Protein AF-A0A520KVH8-F1 (afdb_monomer_lite)

Structure (mmCIF, N/CA/C/O backbone):
data_AF-A0A520KVH8-F1
#
_entry.id   AF-A0A520KVH8-F1
#
loop_
_atom_site.group_PDB
_atom_site.id
_atom_site.type_symbol
_atom_site.label_atom_id
_atom_site.label_alt_id
_atom_site.label_comp_id
_atom_site.label_asym_id
_atom_site.label_entity_id
_atom_site.label_seq_id
_atom_site.pdbx_PDB_ins_code
_atom_site.Cartn_x
_atom_site.Cartn_y
_atom_site.Cartn_z
_atom_site.occupancy
_atom_site.B_iso_or_equiv
_atom_site.auth_seq_id
_atom_site.auth_comp_id
_atom_site.auth_asym_id
_atom_site.auth_atom_id
_atom_site.pdbx_PDB_model_num
ATOM 1 N N . MET A 1 1 ? -29.933 4.731 21.928 1.00 46.78 1 MET A N 1
ATOM 2 C CA . MET A 1 1 ? -28.926 5.647 21.334 1.00 46.78 1 MET A CA 1
ATOM 3 C C . MET A 1 1 ? -27.474 5.268 21.656 1.00 46.78 1 MET A C 1
ATOM 5 O O . MET A 1 1 ? -26.646 5.356 20.762 1.00 46.78 1 MET A O 1
ATOM 9 N N . VAL A 1 2 ? -27.140 4.788 22.866 1.00 54.62 2 VAL A N 1
ATOM 10 C CA . VAL A 1 2 ? -25.743 4.469 23.258 1.00 54.62 2 VAL A CA 1
ATOM 11 C C . VAL A 1 2 ? -25.111 3.314 22.452 1.00 54.62 2 VAL A C 1
ATOM 13 O O . VAL A 1 2 ? -23.960 3.425 22.042 1.00 54.62 2 VAL A O 1
ATOM 16 N N . ARG A 1 3 ? -25.866 2.242 22.150 1.00 56.72 3 ARG A N 1
ATOM 17 C CA . ARG A 1 3 ? -25.395 1.111 21.315 1.00 56.72 3 ARG A CA 1
ATOM 18 C C . ARG A 1 3 ? -25.059 1.520 19.873 1.00 56.72 3 ARG A C 1
ATOM 20 O O . ARG A 1 3 ? -24.033 1.105 19.353 1.00 56.72 3 ARG A O 1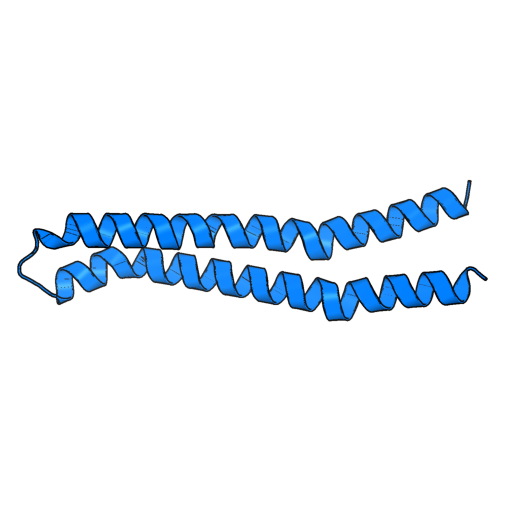
ATOM 27 N N . TYR A 1 4 ? -25.869 2.394 19.269 1.00 57.19 4 TYR A N 1
ATOM 28 C CA . TYR A 1 4 ? -25.638 2.901 17.909 1.00 57.19 4 TYR A CA 1
ATOM 29 C C . TYR A 1 4 ? -24.321 3.684 17.822 1.00 57.19 4 TYR A C 1
ATOM 31 O O . TYR A 1 4 ? -23.544 3.507 16.892 1.00 57.19 4 TYR A O 1
ATOM 39 N N . ASN A 1 5 ? -24.024 4.482 18.851 1.00 62.81 5 ASN A N 1
ATOM 40 C CA . ASN A 1 5 ? -22.790 5.262 18.921 1.00 62.81 5 ASN A CA 1
ATOM 41 C C . ASN A 1 5 ? -21.536 4.384 19.089 1.00 62.81 5 ASN A C 1
ATOM 43 O O . ASN A 1 5 ? -20.456 4.763 18.645 1.00 62.81 5 ASN A O 1
ATOM 47 N N . ARG A 1 6 ? -21.670 3.212 19.724 1.00 64.94 6 ARG A N 1
ATOM 48 C CA . ARG A 1 6 ? -20.564 2.266 19.933 1.00 64.94 6 ARG A CA 1
ATOM 49 C C . ARG A 1 6 ? -20.240 1.502 18.640 1.00 64.94 6 ARG A C 1
ATOM 51 O O . ARG A 1 6 ? -19.103 1.551 18.184 1.00 64.94 6 ARG A O 1
ATOM 58 N N . ALA A 1 7 ? -21.259 0.954 17.973 1.00 64.19 7 ALA A N 1
ATOM 59 C CA . ALA A 1 7 ? -21.112 0.273 16.681 1.00 64.19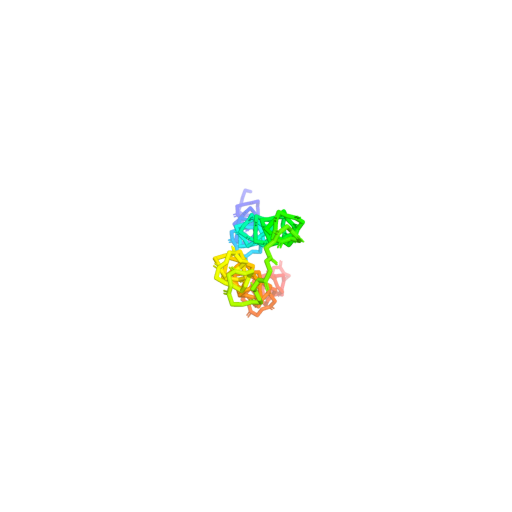 7 ALA A CA 1
ATOM 60 C C . ALA A 1 7 ? -20.566 1.196 15.573 1.00 64.19 7 ALA A C 1
ATOM 62 O O . ALA A 1 7 ? -19.707 0.796 14.783 1.00 64.19 7 ALA A O 1
ATOM 63 N N . LEU A 1 8 ? -21.003 2.462 15.548 1.00 68.25 8 LEU A N 1
ATOM 64 C CA . LEU A 1 8 ? -20.491 3.456 14.601 1.00 68.25 8 LEU A CA 1
ATOM 65 C C . LEU A 1 8 ? -18.995 3.736 14.824 1.00 68.25 8 LEU A C 1
ATOM 67 O O . LEU A 1 8 ? -18.244 3.893 13.864 1.00 68.25 8 LEU A O 1
ATOM 71 N N . LYS A 1 9 ? -18.546 3.756 16.085 1.00 69.06 9 LYS A N 1
ATOM 72 C CA . LYS A 1 9 ? -17.149 4.018 16.459 1.00 69.06 9 LYS A CA 1
ATOM 73 C C . LYS A 1 9 ? -16.224 2.853 16.094 1.00 69.06 9 LYS A C 1
ATOM 75 O O . LYS A 1 9 ? -15.136 3.100 15.576 1.00 69.06 9 LYS A O 1
ATOM 80 N N . ALA A 1 10 ? -16.670 1.614 16.300 1.00 68.75 10 ALA A N 1
ATOM 81 C CA . ALA A 1 10 ? -15.954 0.410 15.873 1.00 68.75 10 ALA A CA 1
ATOM 82 C C . ALA A 1 10 ? -15.823 0.342 14.340 1.00 68.75 10 ALA A C 1
ATOM 84 O O . ALA A 1 10 ? -14.729 0.140 13.811 1.00 68.75 10 ALA A O 1
ATOM 85 N N . SER A 1 11 ? -16.911 0.635 13.620 1.00 67.06 11 SER A N 1
ATOM 86 C CA . SER A 1 11 ? -16.929 0.672 12.149 1.00 67.06 11 SER A CA 1
ATOM 87 C C . SER A 1 11 ? -15.986 1.742 11.584 1.00 67.06 11 SER A C 1
ATOM 89 O O . SER A 1 11 ? -15.247 1.492 10.633 1.00 67.06 11 SER A O 1
ATOM 91 N N . LEU A 1 12 ? -15.952 2.926 12.206 1.00 73.31 12 LEU A N 1
ATOM 92 C CA . LEU A 1 12 ? -15.017 3.999 11.853 1.00 73.31 12 LEU A CA 1
ATOM 93 C C . LEU A 1 12 ? -13.558 3.595 12.086 1.00 73.31 12 LEU A C 1
ATOM 95 O O . LEU A 1 12 ? -12.708 3.887 11.250 1.00 73.31 12 LEU A O 1
ATOM 99 N N . ARG A 1 13 ? -13.252 2.897 13.186 1.00 70.38 13 ARG A N 1
ATOM 100 C CA . ARG A 1 13 ? -11.896 2.381 13.431 1.00 70.38 13 ARG A CA 1
ATOM 101 C C . ARG A 1 13 ? -11.496 1.338 12.393 1.00 70.38 13 ARG A C 1
ATOM 103 O O . ARG A 1 13 ? -10.381 1.407 11.884 1.00 70.38 13 ARG A O 1
ATOM 110 N N . PHE A 1 14 ? -12.398 0.433 12.022 1.00 70.44 14 PHE A N 1
ATOM 111 C CA . PHE A 1 14 ? -12.142 -0.544 10.963 1.00 70.44 14 PHE A CA 1
ATOM 112 C C . PHE A 1 14 ? -11.884 0.117 9.607 1.00 70.44 14 PHE A C 1
ATOM 114 O O . PHE A 1 14 ? -10.924 -0.231 8.918 1.00 70.44 14 PHE A O 1
ATOM 121 N N . LEU A 1 15 ? -12.671 1.133 9.257 1.00 74.94 15 LEU A N 1
ATOM 122 C CA . LEU A 1 15 ? -12.456 1.925 8.049 1.00 74.94 15 LEU A CA 1
ATOM 123 C C . LEU A 1 15 ? -11.065 2.586 8.051 1.00 74.94 15 LEU A C 1
ATOM 125 O O . LEU A 1 15 ? -10.339 2.508 7.061 1.00 74.94 15 LEU A O 1
ATOM 129 N N . VAL A 1 16 ? -10.674 3.202 9.170 1.00 73.81 16 VAL A N 1
ATOM 130 C CA . VAL A 1 16 ? -9.424 3.972 9.278 1.00 73.81 16 VAL A CA 1
ATOM 131 C C . VAL A 1 16 ? -8.177 3.091 9.313 1.00 73.81 16 VAL A C 1
ATOM 133 O O . VAL A 1 16 ? -7.159 3.470 8.747 1.00 73.81 16 VAL A O 1
ATOM 136 N N . TYR A 1 17 ? -8.233 1.932 9.964 1.00 70.44 17 TYR A N 1
ATOM 137 C CA . TYR A 1 17 ? -7.061 1.065 10.138 1.00 70.44 17 TYR A CA 1
ATOM 138 C C . TYR A 1 17 ? -6.980 -0.077 9.123 1.00 70.44 17 TYR A C 1
ATOM 140 O O . TYR A 1 17 ? -5.897 -0.608 8.905 1.00 70.44 17 TYR A O 1
ATOM 148 N N . GLY A 1 18 ? -8.095 -0.451 8.495 1.00 70.19 18 GLY A N 1
ATOM 149 C CA . GLY A 1 18 ? -8.125 -1.456 7.436 1.00 70.19 18 GLY A CA 1
ATOM 150 C C . GLY A 1 18 ? -8.184 -0.825 6.052 1.00 70.19 18 GLY A C 1
ATOM 151 O O . GLY A 1 18 ? -7.261 -0.962 5.255 1.00 70.19 18 GLY A O 1
ATOM 152 N N . ILE A 1 19 ? -9.264 -0.101 5.764 1.00 77.06 19 ILE A N 1
ATOM 153 C CA . ILE A 1 19 ? -9.580 0.332 4.396 1.00 77.06 19 ILE A CA 1
ATOM 154 C C . ILE A 1 19 ? -8.664 1.470 3.926 1.00 77.06 19 ILE A C 1
ATOM 156 O O . ILE A 1 19 ? -8.162 1.413 2.805 1.00 77.06 19 ILE A O 1
ATOM 160 N N . ILE A 1 20 ? -8.394 2.476 4.765 1.00 81.69 20 ILE A N 1
ATOM 161 C CA . ILE A 1 20 ? -7.536 3.610 4.376 1.00 81.69 20 ILE A CA 1
ATOM 162 C C . ILE A 1 20 ? -6.110 3.152 3.998 1.00 81.69 20 ILE A C 1
ATOM 164 O O . ILE A 1 20 ? -5.667 3.496 2.904 1.00 81.69 20 ILE A O 1
ATOM 168 N N . PRO A 1 21 ? -5.392 2.344 4.803 1.00 82.19 21 PRO A N 1
ATOM 169 C CA . PRO A 1 21 ? -4.066 1.845 4.436 1.00 82.19 21 PRO A CA 1
ATOM 170 C C . PRO A 1 21 ? -4.066 0.974 3.180 1.00 82.19 21 PRO A C 1
ATOM 172 O O . PRO A 1 21 ? -3.122 1.036 2.400 1.00 82.19 21 PRO A O 1
ATOM 175 N N . ILE A 1 22 ? -5.128 0.195 2.951 1.00 83.12 22 ILE A N 1
ATOM 176 C CA . ILE A 1 22 ? -5.285 -0.600 1.728 1.00 83.12 22 ILE A CA 1
ATOM 177 C C . ILE A 1 22 ? -5.396 0.321 0.509 1.00 83.12 22 ILE A C 1
ATOM 179 O O . ILE A 1 22 ? -4.664 0.136 -0.460 1.00 83.12 22 ILE A O 1
ATOM 183 N N . ILE A 1 23 ? -6.251 1.347 0.564 1.00 83.19 23 ILE A N 1
ATOM 184 C CA . ILE A 1 23 ? -6.407 2.318 -0.530 1.00 83.19 23 ILE A CA 1
ATOM 185 C C . ILE A 1 23 ? -5.093 3.076 -0.764 1.00 83.19 23 ILE A C 1
ATOM 187 O O . ILE A 1 23 ? -4.642 3.189 -1.903 1.00 83.19 23 ILE A O 1
ATOM 191 N N . ILE A 1 24 ? -4.449 3.552 0.307 1.00 86.50 24 ILE A N 1
ATOM 192 C CA . ILE A 1 24 ? -3.180 4.289 0.225 1.00 86.50 24 ILE A CA 1
ATOM 193 C C . ILE A 1 24 ? -2.049 3.397 -0.288 1.00 86.50 24 ILE A C 1
ATOM 195 O O . ILE A 1 24 ? -1.195 3.898 -1.004 1.00 86.50 24 ILE A O 1
ATOM 199 N N . GLY A 1 25 ? -2.026 2.106 0.047 1.00 84.19 25 GLY A N 1
ATOM 200 C CA . GLY A 1 25 ? -1.017 1.165 -0.439 1.00 84.19 25 GLY A CA 1
ATOM 201 C C . GLY A 1 25 ? -1.231 0.766 -1.900 1.00 84.19 25 GLY A C 1
ATOM 202 O O . GLY A 1 25 ? -0.263 0.679 -2.652 1.00 84.19 25 GLY A O 1
ATOM 203 N N . ILE A 1 26 ? -2.485 0.596 -2.335 1.00 86.19 26 ILE A N 1
ATOM 204 C CA . ILE A 1 26 ? -2.830 0.220 -3.717 1.00 86.19 26 ILE A CA 1
ATOM 205 C C . ILE A 1 26 ? -2.357 1.264 -4.729 1.00 86.19 26 ILE A C 1
ATOM 207 O O . ILE A 1 26 ? -1.863 0.889 -5.785 1.00 86.19 26 ILE A O 1
ATOM 211 N N . VAL A 1 27 ? -2.483 2.556 -4.425 1.00 88.81 27 VAL A N 1
ATOM 212 C CA . VAL A 1 27 ? -2.119 3.643 -5.350 1.00 88.81 27 VAL A CA 1
ATOM 213 C C . VAL A 1 27 ? -0.640 3.581 -5.793 1.00 88.81 27 VAL A C 1
ATOM 215 O O . VAL A 1 27 ? -0.388 3.397 -6.983 1.00 88.81 27 VAL A O 1
ATOM 218 N N . PRO A 1 28 ? 0.361 3.680 -4.900 1.00 87.19 28 PRO A N 1
ATOM 219 C CA . PRO A 1 28 ? 1.773 3.569 -5.257 1.00 87.19 28 PRO A CA 1
ATOM 220 C C . PRO A 1 28 ? 2.146 2.178 -5.779 1.00 87.19 28 PRO A C 1
ATOM 222 O O . PRO A 1 28 ? 3.026 2.083 -6.629 1.00 87.19 28 PRO A O 1
ATOM 225 N N . LEU A 1 29 ? 1.460 1.112 -5.347 1.00 87.94 29 LEU A N 1
ATOM 226 C CA . LEU A 1 29 ? 1.682 -0.236 -5.878 1.00 87.94 29 LEU A CA 1
ATOM 227 C C . LEU A 1 29 ? 1.245 -0.322 -7.349 1.00 87.94 29 LEU A C 1
ATOM 229 O O . LEU A 1 29 ? 2.004 -0.794 -8.190 1.00 87.94 29 LEU A O 1
ATOM 233 N N . PHE A 1 30 ? 0.075 0.224 -7.685 1.00 88.75 30 PHE A N 1
ATOM 234 C CA . PHE A 1 30 ? -0.421 0.322 -9.056 1.00 88.75 30 PHE A CA 1
ATOM 235 C C . PHE A 1 30 ? 0.503 1.178 -9.928 1.00 88.75 30 PHE A C 1
ATOM 237 O O . PHE A 1 30 ? 0.926 0.727 -10.989 1.00 88.75 30 PHE A O 1
ATOM 244 N N . PHE A 1 31 ? 0.881 2.376 -9.470 1.00 87.88 31 PHE A N 1
ATOM 245 C CA . PHE A 1 31 ? 1.798 3.244 -10.215 1.00 87.88 31 PHE A CA 1
ATOM 246 C C . PHE A 1 31 ? 3.200 2.646 -10.355 1.00 87.88 31 PHE A C 1
ATOM 248 O O . PHE A 1 31 ? 3.814 2.798 -11.407 1.00 87.88 31 PHE A O 1
ATOM 255 N N . GLY A 1 32 ? 3.696 1.932 -9.345 1.00 87.00 32 GLY A N 1
ATOM 256 C CA . GLY A 1 32 ? 4.974 1.229 -9.420 1.00 87.00 32 GLY A CA 1
ATOM 257 C C . GLY A 1 32 ? 4.947 0.063 -10.410 1.00 87.00 32 GLY A C 1
ATOM 258 O O . GLY A 1 32 ? 5.870 -0.094 -11.204 1.00 87.00 32 GLY A O 1
ATOM 259 N N . VAL A 1 33 ? 3.869 -0.724 -10.436 1.00 86.44 33 VAL A N 1
ATOM 260 C CA . VAL A 1 33 ? 3.724 -1.841 -11.384 1.00 86.44 33 VAL A CA 1
ATOM 261 C C . VAL A 1 33 ? 3.522 -1.335 -12.812 1.00 86.44 33 VAL A C 1
ATOM 263 O O . VAL A 1 33 ? 4.231 -1.768 -13.719 1.00 86.44 33 VAL A O 1
ATOM 266 N N . VAL A 1 34 ? 2.598 -0.394 -13.024 1.00 89.06 34 VAL A N 1
ATOM 267 C CA . VAL A 1 34 ? 2.322 0.176 -14.353 1.00 89.06 34 VAL A CA 1
ATOM 268 C C . VAL A 1 34 ? 3.525 0.964 -14.864 1.00 89.06 34 VAL A C 1
ATOM 270 O O . VAL A 1 34 ? 3.933 0.778 -16.008 1.00 89.06 34 VAL A O 1
ATOM 273 N N . GLY A 1 35 ? 4.140 1.787 -14.013 1.00 85.44 35 GLY A N 1
ATOM 274 C CA . GL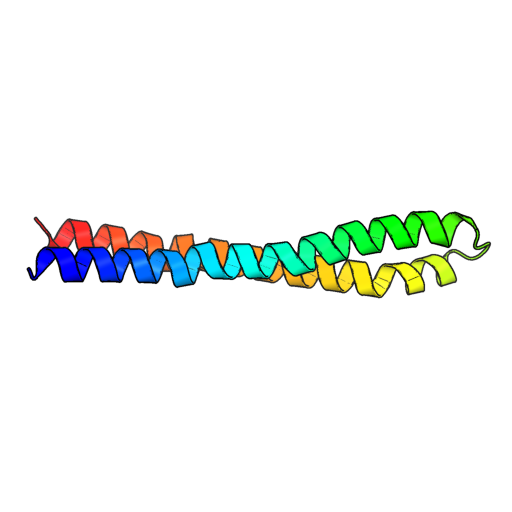Y A 1 35 ? 5.349 2.537 -14.351 1.00 85.44 35 GLY A CA 1
ATOM 275 C C . GLY A 1 35 ? 6.532 1.625 -14.665 1.00 85.44 35 GLY A C 1
ATOM 276 O O . GLY A 1 35 ? 7.273 1.885 -15.609 1.00 85.44 35 GLY A O 1
ATOM 277 N N . GLY A 1 36 ? 6.686 0.517 -13.935 1.00 84.31 36 GLY A N 1
ATOM 278 C CA . GLY A 1 36 ? 7.728 -0.472 -14.204 1.00 84.31 36 GLY A CA 1
ATOM 279 C C . GLY A 1 36 ? 7.499 -1.205 -15.523 1.00 84.31 36 GLY A C 1
ATOM 280 O O . GLY A 1 36 ? 8.439 -1.414 -16.283 1.00 84.31 36 GLY A O 1
ATOM 281 N N . PHE A 1 37 ? 6.244 -1.531 -15.835 1.00 85.38 37 PHE A N 1
ATOM 282 C CA . PHE A 1 37 ? 5.873 -2.167 -17.097 1.00 85.38 37 PHE A CA 1
ATOM 283 C C . PHE A 1 37 ? 6.075 -1.235 -18.301 1.00 85.38 37 PHE A C 1
ATOM 285 O O . PHE A 1 37 ? 6.626 -1.653 -19.319 1.00 85.38 37 PHE A O 1
ATOM 292 N N . MET A 1 38 ? 5.694 0.041 -18.180 1.00 85.31 38 MET A N 1
ATOM 293 C CA . MET A 1 38 ? 5.936 1.043 -19.225 1.00 85.31 38 MET A CA 1
ATOM 294 C C . MET A 1 38 ? 7.430 1.329 -19.411 1.00 85.31 38 MET A C 1
ATOM 296 O O . MET A 1 38 ? 7.883 1.381 -20.551 1.00 85.31 38 MET A O 1
ATOM 300 N N . GLY A 1 39 ? 8.198 1.445 -18.322 1.00 82.81 39 GLY A N 1
ATOM 301 C CA . GLY A 1 39 ? 9.655 1.605 -18.381 1.00 82.81 39 GLY A CA 1
ATOM 302 C C . GLY A 1 39 ? 10.360 0.388 -18.986 1.00 82.81 39 GLY A C 1
ATOM 303 O O . GLY A 1 39 ? 11.305 0.537 -19.749 1.00 82.81 39 GLY A O 1
ATOM 304 N N . TYR A 1 40 ? 9.857 -0.824 -18.739 1.00 82.31 40 TYR A N 1
ATOM 305 C CA . TYR A 1 40 ? 10.366 -2.037 -19.382 1.00 82.31 40 TYR A CA 1
ATOM 306 C C . TYR A 1 40 ? 10.129 -2.047 -20.898 1.00 82.31 40 TYR A C 1
ATOM 308 O O . TYR A 1 40 ? 11.048 -2.349 -21.656 1.00 82.31 40 TYR A O 1
ATOM 316 N N . ILE A 1 41 ? 8.924 -1.682 -21.351 1.00 83.88 41 ILE A N 1
ATOM 317 C CA . ILE A 1 41 ? 8.602 -1.601 -22.785 1.00 83.88 41 ILE A CA 1
ATOM 318 C C . ILE A 1 41 ? 9.374 -0.459 -23.466 1.00 83.88 41 ILE A C 1
ATOM 320 O O . ILE A 1 41 ? 9.895 -0.655 -24.561 1.00 83.88 41 ILE A O 1
ATOM 324 N N . GLY A 1 42 ? 9.481 0.713 -22.830 1.00 79.56 42 GLY A N 1
ATOM 325 C CA . GLY A 1 42 ? 10.257 1.849 -23.345 1.00 79.56 42 GLY A CA 1
ATOM 326 C C . GLY A 1 42 ? 11.759 1.558 -23.412 1.00 79.56 42 GLY A C 1
ATOM 327 O O . GLY A 1 42 ? 12.416 1.872 -24.405 1.00 79.56 42 GLY A O 1
ATOM 328 N N . GLY A 1 43 ? 12.277 0.851 -22.407 1.00 73.62 43 GLY A N 1
ATOM 329 C CA . GLY A 1 43 ? 13.675 0.452 -22.308 1.00 73.62 43 GLY A CA 1
ATOM 330 C C . GLY A 1 43 ? 14.102 -0.642 -23.290 1.00 73.62 43 GLY A C 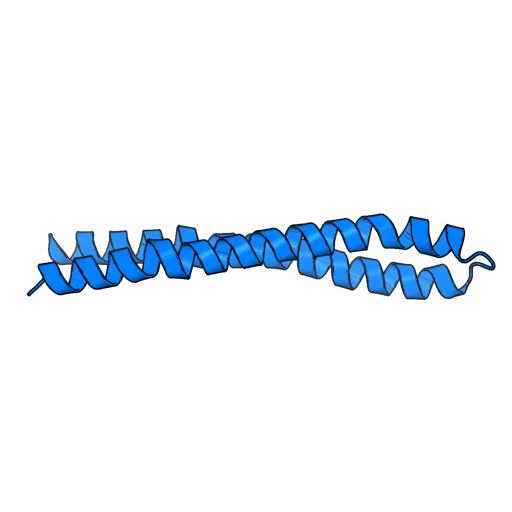1
ATOM 331 O O . GLY A 1 43 ? 15.299 -0.781 -23.533 1.00 73.62 43 GLY A O 1
ATOM 332 N N . MET A 1 44 ? 13.176 -1.379 -23.923 1.00 70.69 44 MET A N 1
ATOM 333 C CA . MET A 1 44 ? 13.511 -2.384 -24.954 1.00 70.69 44 MET A CA 1
ATOM 334 C C . MET A 1 44 ? 14.254 -1.798 -26.168 1.00 70.69 44 MET A C 1
ATOM 336 O O . MET A 1 44 ? 14.891 -2.547 -26.904 1.00 70.69 44 MET A O 1
ATOM 340 N N . GLY A 1 45 ? 14.200 -0.477 -26.377 1.00 69.62 45 GLY A N 1
ATOM 341 C CA . GLY A 1 45 ? 14.988 0.225 -27.397 1.00 69.62 45 GLY A CA 1
ATOM 342 C C . GLY A 1 45 ? 16.405 0.621 -26.959 1.00 69.62 45 GLY A C 1
ATOM 343 O O . GLY A 1 45 ? 17.143 1.191 -27.758 1.00 69.62 45 GLY A O 1
ATOM 344 N N . THR A 1 46 ? 16.792 0.363 -25.705 1.00 68.44 46 THR A N 1
ATOM 345 C CA . THR A 1 46 ? 18.107 0.732 -25.161 1.00 68.44 46 THR A CA 1
ATOM 346 C C . THR A 1 46 ? 19.081 -0.447 -25.220 1.00 68.44 46 THR A C 1
ATOM 348 O O . THR A 1 46 ? 18.779 -1.550 -24.776 1.00 68.44 46 THR A O 1
ATOM 351 N N . GLU A 1 47 ? 20.292 -0.223 -25.739 1.00 69.94 47 GLU A N 1
ATOM 352 C CA . GLU A 1 47 ? 21.326 -1.270 -25.870 1.00 69.94 47 GLU A CA 1
ATOM 353 C C . GLU A 1 47 ? 22.039 -1.600 -24.540 1.00 69.94 47 GLU A C 1
ATOM 355 O O . GLU A 1 47 ? 22.925 -2.453 -24.489 1.00 69.94 47 GLU A O 1
ATOM 360 N N . SER A 1 48 ? 21.674 -0.927 -23.441 1.00 79.44 48 SER A N 1
ATOM 361 C CA . SER A 1 48 ? 22.358 -1.010 -22.147 1.00 79.44 48 SER A CA 1
ATOM 362 C C . SER A 1 48 ? 21.419 -1.436 -21.020 1.00 79.44 48 SER A C 1
ATOM 364 O O . SER A 1 48 ? 20.532 -0.689 -20.605 1.00 79.44 48 SER A O 1
ATOM 366 N N . ILE A 1 49 ? 21.711 -2.601 -20.434 1.00 78.62 49 ILE A N 1
ATOM 367 C CA . ILE A 1 49 ? 21.033 -3.148 -19.244 1.00 78.62 49 ILE A CA 1
ATOM 368 C C . ILE A 1 49 ? 21.080 -2.161 -18.064 1.00 78.62 49 ILE A C 1
ATOM 370 O O . ILE A 1 49 ? 20.139 -2.081 -17.277 1.00 78.62 49 ILE A O 1
ATOM 374 N N . TRP A 1 50 ? 22.154 -1.373 -17.955 1.00 80.88 50 TRP A N 1
ATOM 375 C CA . TRP A 1 50 ? 22.302 -0.362 -16.906 1.00 80.88 50 TRP A CA 1
ATOM 376 C C . TRP A 1 50 ? 21.349 0.827 -17.081 1.00 80.88 50 TRP A C 1
ATOM 378 O O . TRP A 1 50 ? 20.846 1.344 -16.085 1.00 80.88 50 TRP A O 1
ATOM 388 N N . GLY A 1 51 ? 21.071 1.240 -18.322 1.00 77.62 51 GLY A N 1
ATOM 389 C CA . GLY A 1 51 ? 20.098 2.300 -18.610 1.00 77.62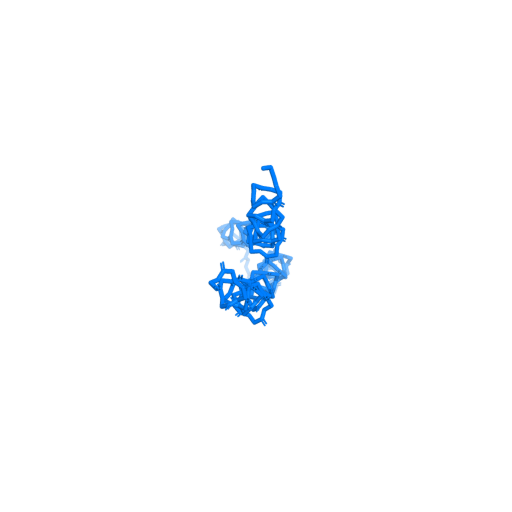 51 GLY A CA 1
ATOM 390 C C . GLY A 1 51 ? 18.678 1.862 -18.255 1.00 77.62 51 GLY A C 1
ATOM 391 O O . GLY A 1 51 ? 17.975 2.559 -17.527 1.00 77.62 51 GLY A O 1
ATOM 392 N N . LEU A 1 52 ? 18.327 0.641 -18.659 1.00 79.19 52 LEU A N 1
ATOM 393 C CA . LEU A 1 52 ? 17.037 0.013 -18.377 1.00 79.19 52 LEU A CA 1
ATOM 394 C C . LEU A 1 52 ? 16.812 -0.169 -16.860 1.00 79.19 52 LEU A C 1
ATOM 396 O O . LEU A 1 52 ? 15.721 0.075 -16.348 1.00 79.19 52 LEU A O 1
ATOM 400 N N . PHE A 1 53 ? 17.861 -0.524 -16.108 1.00 80.88 53 PHE A N 1
ATOM 401 C CA . PHE A 1 53 ? 17.786 -0.624 -14.648 1.00 80.88 53 PHE A CA 1
ATOM 402 C C . PHE A 1 53 ? 17.486 0.726 -13.981 1.00 80.88 53 PHE A C 1
ATOM 404 O O . PHE A 1 53 ? 16.602 0.796 -13.129 1.00 80.88 53 PHE A O 1
ATOM 411 N N . ILE A 1 54 ? 18.180 1.800 -14.378 1.00 82.56 54 ILE A N 1
ATOM 412 C CA . ILE A 1 54 ? 17.959 3.149 -13.828 1.00 82.56 54 ILE A CA 1
ATOM 413 C C . ILE A 1 54 ? 16.548 3.656 -14.153 1.00 82.56 54 ILE A C 1
ATOM 415 O O . ILE A 1 54 ? 15.933 4.312 -13.316 1.00 82.56 54 ILE A O 1
ATOM 419 N N . GLU A 1 55 ? 16.020 3.324 -15.330 1.00 82.69 55 GLU A N 1
ATOM 420 C CA . GLU A 1 55 ? 14.686 3.740 -15.773 1.00 82.69 55 GLU A CA 1
ATOM 421 C C . GLU A 1 55 ? 13.556 3.076 -14.967 1.00 82.69 55 GLU A C 1
ATOM 423 O O . GLU A 1 55 ? 12.570 3.725 -14.614 1.00 82.69 55 GLU A O 1
ATOM 428 N N . ILE A 1 56 ? 13.708 1.799 -14.607 1.00 84.75 56 ILE A N 1
ATOM 429 C CA . ILE A 1 56 ? 12.686 1.041 -13.865 1.00 84.75 56 ILE A CA 1
ATOM 430 C C . ILE A 1 56 ? 12.835 1.210 -12.340 1.00 84.75 56 ILE A C 1
ATOM 432 O O . ILE A 1 56 ? 11.867 1.029 -11.595 1.00 84.75 56 ILE A O 1
ATOM 436 N N . LEU A 1 57 ? 14.018 1.597 -11.851 1.00 87.06 57 LEU A N 1
ATOM 437 C CA . LEU A 1 57 ? 14.321 1.715 -10.420 1.00 87.06 57 LEU A CA 1
ATOM 438 C C . LEU A 1 57 ? 13.307 2.566 -9.620 1.00 87.06 57 LEU A C 1
ATOM 440 O O . LEU A 1 57 ? 12.866 2.098 -8.566 1.00 87.06 57 LEU A O 1
ATOM 444 N N . PRO A 1 58 ? 12.862 3.754 -10.082 1.00 87.44 58 PRO A N 1
ATOM 445 C CA . PRO A 1 58 ? 11.864 4.552 -9.364 1.00 87.44 58 PRO A CA 1
ATOM 446 C C . PRO A 1 58 ? 10.526 3.821 -9.209 1.00 87.44 58 PRO A C 1
ATOM 448 O O . PRO A 1 58 ? 9.886 3.885 -8.157 1.00 87.44 58 PRO A O 1
ATOM 451 N N . SER A 1 59 ? 10.128 3.080 -10.242 1.00 88.06 59 SER A N 1
ATOM 452 C CA . SER A 1 59 ? 8.892 2.300 -10.267 1.00 88.06 59 SER A CA 1
ATOM 453 C C . SER A 1 59 ? 8.953 1.107 -9.311 1.00 88.06 59 SER A C 1
ATOM 455 O O . SER A 1 59 ? 7.987 0.839 -8.595 1.00 88.06 59 SER A O 1
ATOM 457 N N . ILE A 1 60 ? 10.112 0.445 -9.215 1.00 87.00 60 ILE A N 1
ATOM 458 C CA . ILE A 1 60 ? 10.355 -0.619 -8.228 1.00 87.00 60 ILE A CA 1
ATOM 459 C C . ILE A 1 60 ? 10.250 -0.063 -6.806 1.00 87.00 60 ILE A C 1
ATOM 461 O O . ILE A 1 60 ? 9.572 -0.654 -5.968 1.00 87.00 60 ILE A O 1
ATOM 465 N N . ILE A 1 61 ? 10.872 1.088 -6.533 1.00 91.00 61 ILE A N 1
ATOM 466 C CA . ILE A 1 61 ? 10.814 1.726 -5.210 1.00 91.00 61 ILE A CA 1
ATOM 467 C C . ILE A 1 61 ? 9.362 2.058 -4.840 1.00 91.00 61 ILE A C 1
ATOM 469 O O . ILE A 1 61 ? 8.920 1.720 -3.743 1.00 91.00 61 ILE A O 1
ATOM 473 N N . MET A 1 62 ? 8.598 2.649 -5.761 1.00 89.62 62 MET A N 1
ATOM 474 C CA . MET A 1 62 ? 7.171 2.939 -5.564 1.00 89.62 62 MET A CA 1
ATOM 475 C C . MET A 1 62 ? 6.350 1.676 -5.279 1.00 89.62 62 MET A C 1
ATOM 477 O O . MET A 1 62 ? 5.539 1.668 -4.349 1.00 89.62 62 MET A O 1
ATOM 481 N N . ALA A 1 63 ? 6.596 0.592 -6.020 1.00 88.12 63 ALA A N 1
ATOM 482 C CA . ALA A 1 63 ? 5.923 -0.684 -5.800 1.00 88.12 63 ALA A CA 1
ATOM 483 C C . ALA A 1 63 ? 6.234 -1.265 -4.411 1.00 88.12 63 ALA A C 1
ATOM 485 O O . ALA A 1 63 ? 5.321 -1.711 -3.713 1.00 88.12 63 ALA A O 1
ATOM 486 N N . ILE A 1 64 ? 7.499 -1.205 -3.979 1.00 91.00 64 ILE A N 1
ATOM 487 C CA . ILE A 1 64 ? 7.924 -1.658 -2.647 1.00 91.00 64 ILE A CA 1
ATOM 488 C C . ILE A 1 64 ? 7.249 -0.824 -1.557 1.00 91.00 64 ILE A C 1
ATOM 490 O O . ILE A 1 64 ? 6.690 -1.388 -0.618 1.00 91.00 64 ILE A O 1
ATOM 494 N N . VAL A 1 65 ? 7.248 0.506 -1.685 1.00 91.75 65 VAL A N 1
ATOM 495 C CA . VAL A 1 65 ? 6.586 1.399 -0.722 1.00 91.75 65 VAL A CA 1
ATOM 496 C C . VAL A 1 65 ? 5.096 1.072 -0.619 1.00 91.75 65 VAL A C 1
ATOM 498 O O . VAL A 1 65 ? 4.580 0.918 0.489 1.00 91.75 65 VAL A O 1
ATOM 501 N N . GLY A 1 66 ? 4.412 0.889 -1.751 1.00 88.75 66 GLY A N 1
ATOM 502 C CA . GLY A 1 66 ? 3.003 0.501 -1.759 1.00 88.75 66 GLY A CA 1
ATOM 503 C C . GLY A 1 66 ? 2.744 -0.851 -1.102 1.00 88.75 66 GLY A C 1
ATOM 504 O O . GLY A 1 66 ? 1.825 -0.968 -0.290 1.00 88.75 66 GLY A O 1
ATOM 505 N N . ALA A 1 67 ? 3.587 -1.849 -1.377 1.00 88.38 67 ALA A N 1
ATOM 506 C CA . ALA A 1 67 ? 3.491 -3.170 -0.759 1.00 88.38 67 ALA A CA 1
ATOM 507 C C . ALA A 1 67 ? 3.690 -3.110 0.763 1.00 88.38 67 ALA A C 1
ATOM 509 O O . ALA A 1 67 ? 2.923 -3.719 1.508 1.00 88.38 67 ALA A O 1
ATOM 510 N N . VAL A 1 68 ? 4.667 -2.333 1.238 1.00 91.38 68 VAL A N 1
ATOM 511 C CA . VAL A 1 68 ? 4.923 -2.144 2.674 1.00 91.38 68 VAL A CA 1
ATOM 512 C C . VAL A 1 68 ? 3.725 -1.494 3.367 1.00 91.38 68 VAL A C 1
ATOM 514 O O . VAL A 1 68 ? 3.299 -1.977 4.416 1.00 91.38 68 VAL A O 1
ATOM 517 N N . ILE A 1 69 ? 3.140 -0.448 2.775 1.00 89.69 69 ILE A N 1
ATOM 518 C CA . ILE A 1 69 ? 1.950 0.222 3.326 1.00 89.69 69 ILE A CA 1
ATOM 519 C C . ILE A 1 69 ? 0.764 -0.749 3.402 1.00 89.69 69 ILE A C 1
ATOM 521 O O . ILE A 1 69 ? 0.072 -0.796 4.420 1.00 89.69 69 ILE A O 1
ATOM 525 N N . LEU A 1 70 ? 0.559 -1.561 2.362 1.00 87.50 70 LEU A N 1
ATOM 526 C CA . LEU A 1 70 ? -0.489 -2.582 2.330 1.00 87.50 70 LEU A CA 1
ATOM 527 C C . LEU A 1 70 ? -0.303 -3.629 3.433 1.00 87.50 70 LEU A C 1
ATOM 529 O O . LEU A 1 70 ? -1.249 -3.922 4.164 1.00 87.50 70 LEU A O 1
ATOM 533 N N . ILE A 1 71 ? 0.917 -4.150 3.596 1.00 88.12 71 ILE A N 1
ATOM 534 C C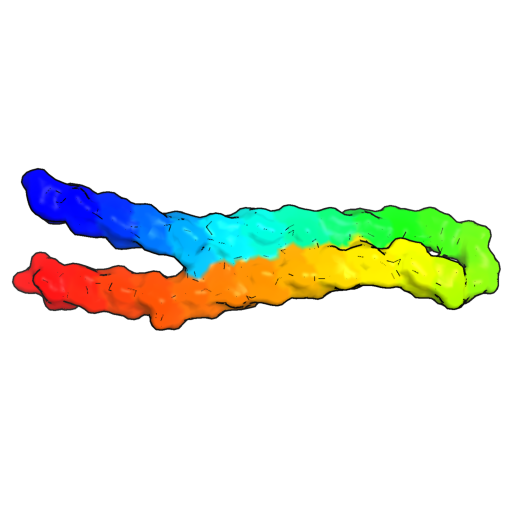A . ILE A 1 71 ? 1.243 -5.121 4.648 1.00 88.12 71 ILE A CA 1
ATOM 535 C C . ILE A 1 71 ? 1.005 -4.502 6.028 1.00 88.12 71 ILE A C 1
ATOM 537 O O . ILE A 1 71 ? 0.347 -5.121 6.862 1.00 88.12 71 ILE A O 1
ATOM 541 N N . MET A 1 72 ? 1.470 -3.272 6.269 1.00 85.75 72 MET A N 1
ATOM 542 C CA . MET A 1 72 ? 1.220 -2.570 7.534 1.00 85.75 72 MET A CA 1
ATOM 543 C C . MET A 1 72 ? -0.278 -2.363 7.794 1.00 85.75 72 MET A C 1
ATOM 545 O O . MET A 1 72 ? -0.730 -2.537 8.925 1.00 85.75 72 MET A O 1
ATOM 549 N N . GLY A 1 73 ? -1.052 -2.045 6.755 1.00 83.19 73 GLY A N 1
ATOM 550 C CA . GLY A 1 73 ? -2.508 -1.937 6.820 1.00 83.19 73 GLY A CA 1
ATOM 551 C C . GLY A 1 73 ? -3.188 -3.236 7.237 1.00 83.19 73 GLY A C 1
ATOM 552 O O . GLY A 1 73 ? -3.976 -3.256 8.180 1.00 83.19 73 GLY A O 1
ATOM 553 N N . ILE A 1 74 ? -2.829 -4.341 6.582 1.00 83.12 74 ILE A N 1
ATOM 554 C CA . ILE A 1 74 ? -3.365 -5.673 6.887 1.00 83.12 74 ILE A CA 1
ATOM 555 C C . ILE A 1 74 ? -2.986 -6.095 8.311 1.00 83.12 74 ILE A C 1
ATOM 557 O O . ILE A 1 74 ? -3.843 -6.547 9.068 1.00 83.12 74 ILE A O 1
ATOM 561 N N . VAL A 1 75 ? -1.727 -5.902 8.711 1.00 85.88 75 VAL A N 1
ATOM 562 C CA . VAL A 1 75 ? -1.256 -6.201 10.073 1.00 85.88 75 VAL A CA 1
ATOM 563 C C . VAL A 1 75 ? -2.012 -5.355 11.102 1.00 85.88 75 VAL A C 1
ATOM 565 O O . VAL A 1 75 ? -2.453 -5.882 12.122 1.00 85.88 75 VAL A O 1
ATOM 568 N N . SER A 1 76 ? -2.230 -4.064 10.835 1.00 81.56 76 SER A N 1
ATOM 569 C CA . SER A 1 76 ? -3.006 -3.197 11.728 1.00 81.56 76 SER A CA 1
ATOM 570 C C . SER A 1 76 ? -4.463 -3.654 11.848 1.00 81.56 76 SER A C 1
ATOM 572 O O . SER A 1 76 ? -4.994 -3.721 12.959 1.00 81.56 76 SER A O 1
ATOM 574 N N . ALA A 1 77 ? -5.095 -4.040 10.739 1.00 77.56 77 ALA A N 1
ATOM 575 C CA . ALA A 1 77 ? -6.448 -4.581 10.746 1.00 77.56 77 ALA A CA 1
ATOM 576 C C . ALA A 1 77 ? -6.543 -5.885 11.559 1.00 77.56 77 ALA A C 1
ATOM 578 O O . ALA A 1 77 ? -7.421 -6.011 12.412 1.00 77.56 77 ALA A O 1
ATOM 579 N N . LEU A 1 78 ? -5.612 -6.822 11.352 1.00 79.12 78 LEU A N 1
ATOM 580 C CA . LEU A 1 78 ? -5.623 -8.138 11.997 1.00 79.12 78 LEU A CA 1
ATOM 581 C C . LEU A 1 78 ? -5.294 -8.088 13.492 1.00 79.12 78 LEU A C 1
ATOM 583 O O . LEU A 1 78 ? -5.951 -8.763 14.277 1.00 79.12 78 LEU A O 1
ATOM 587 N N . PHE A 1 79 ? -4.290 -7.307 13.896 1.00 81.44 79 PHE A N 1
ATOM 588 C CA . PHE A 1 79 ? -3.775 -7.345 15.271 1.00 81.44 79 PHE A CA 1
ATOM 589 C C . PHE A 1 79 ? -4.290 -6.225 16.171 1.00 81.44 79 PHE A C 1
ATOM 591 O O . PHE A 1 79 ? -4.134 -6.312 17.386 1.00 81.44 79 PHE A O 1
ATOM 598 N N . LYS A 1 80 ? -4.889 -5.169 15.612 1.00 75.94 80 LYS A N 1
ATOM 599 C CA . LYS A 1 80 ? -5.420 -4.054 16.406 1.00 75.94 80 LYS A CA 1
ATOM 600 C C . LYS A 1 80 ? -6.931 -3.944 16.303 1.00 75.94 80 LYS A C 1
ATOM 602 O O . LYS A 1 80 ? -7.600 -3.865 17.326 1.00 75.94 80 LYS A O 1
ATOM 607 N N . VAL A 1 81 ? -7.474 -3.970 15.088 1.00 70.44 81 VAL A N 1
ATOM 608 C CA . VAL A 1 81 ? -8.918 -3.793 14.898 1.00 70.44 81 VAL A CA 1
ATOM 609 C C . VAL A 1 81 ? -9.686 -5.064 15.224 1.00 70.44 81 VAL A C 1
ATOM 611 O O . VAL A 1 81 ? -10.650 -4.997 15.979 1.00 70.44 81 VAL A O 1
ATOM 614 N N . LEU A 1 82 ? -9.257 -6.214 14.696 1.00 71.19 82 LEU A N 1
ATOM 615 C CA . LEU A 1 82 ? -9.939 -7.490 14.926 1.00 71.19 82 LEU A CA 1
ATOM 616 C C . LEU A 1 82 ? -10.115 -7.790 16.429 1.00 71.19 82 LEU A C 1
ATOM 618 O O . LEU A 1 82 ? -11.241 -8.067 16.838 1.00 71.19 82 LEU A O 1
ATOM 622 N N . PRO A 1 83 ? -9.076 -7.661 17.284 1.00 74.56 83 PRO A N 1
ATOM 623 C CA . PRO A 1 83 ? -9.215 -7.930 18.713 1.00 74.56 83 PRO A CA 1
ATOM 624 C C . PRO A 1 83 ? -10.053 -6.876 19.444 1.00 74.56 83 PRO A C 1
ATOM 626 O O . PRO A 1 83 ? -10.760 -7.215 20.389 1.00 74.56 83 PRO A O 1
ATOM 629 N N . GLU A 1 84 ? -9.997 -5.603 19.024 1.00 71.38 84 GLU A N 1
ATOM 630 C CA . GLU A 1 84 ? -10.858 -4.551 19.585 1.00 71.38 84 GLU A CA 1
ATOM 631 C C . GLU A 1 84 ? -12.339 -4.839 19.313 1.00 71.38 84 GLU A C 1
ATOM 633 O O . GLU A 1 84 ? -13.156 -4.681 20.217 1.00 71.38 84 GLU A O 1
ATOM 638 N N . VAL A 1 85 ? -12.678 -5.299 18.104 1.00 67.31 85 VAL A N 1
ATOM 639 C CA . VAL A 1 85 ? -14.058 -5.646 17.732 1.00 67.31 85 VAL A CA 1
ATOM 640 C C . VAL A 1 85 ? -14.546 -6.867 18.518 1.00 67.31 85 VAL A C 1
ATOM 642 O O . VAL A 1 85 ? -15.623 -6.803 19.103 1.00 67.31 85 VAL A O 1
ATOM 645 N N . ILE A 1 86 ? -13.735 -7.928 18.619 1.00 69.75 86 ILE A N 1
ATOM 646 C CA . ILE A 1 86 ? -14.085 -9.145 19.379 1.00 69.75 86 ILE A CA 1
ATOM 647 C C . ILE A 1 86 ? -14.312 -8.823 20.871 1.00 69.75 86 ILE A C 1
ATOM 649 O O . ILE A 1 86 ? -15.304 -9.236 21.462 1.00 69.75 86 ILE A O 1
ATOM 653 N N . SER A 1 87 ? -13.431 -8.018 21.474 1.00 69.50 87 SER A N 1
ATOM 654 C CA . SER A 1 87 ? -13.538 -7.569 22.875 1.00 69.50 87 SER A CA 1
ATOM 655 C C . SER A 1 87 ? -14.767 -6.689 23.143 1.00 69.50 87 SER A C 1
ATOM 657 O O . SER A 1 87 ? -15.337 -6.721 24.238 1.00 69.50 87 SER A O 1
ATOM 659 N N . GLU A 1 88 ? -15.178 -5.863 22.175 1.00 65.50 88 GLU A N 1
ATOM 660 C CA . GLU A 1 88 ? -16.391 -5.049 22.306 1.00 65.50 88 GLU A CA 1
ATOM 661 C C . GLU A 1 88 ? -17.676 -5.880 22.187 1.00 65.50 88 GLU A C 1
ATOM 663 O O . GLU A 1 88 ? -18.662 -5.527 22.842 1.00 65.50 88 GLU A O 1
ATOM 668 N N . GLU A 1 89 ? -17.662 -6.975 21.419 1.00 60.53 89 GLU A N 1
ATOM 669 C CA . GLU A 1 89 ? -18.761 -7.950 21.372 1.00 60.53 89 GLU A CA 1
ATOM 670 C C . GLU A 1 89 ? -18.868 -8.744 22.683 1.00 60.53 89 GLU A C 1
ATOM 672 O O . GLU A 1 89 ? -19.954 -8.792 23.258 1.00 60.53 89 GLU A O 1
ATOM 677 N N . GLU A 1 90 ? -17.754 -9.239 23.241 1.00 58.09 90 GLU A N 1
ATOM 678 C CA . GLU A 1 90 ? -17.744 -9.978 24.523 1.00 58.09 90 GLU A CA 1
ATOM 679 C C . GLU A 1 90 ? -18.220 -9.149 25.729 1.00 58.09 90 GLU A C 1
ATOM 681 O O . GLU A 1 90 ? -18.739 -9.696 26.696 1.00 58.09 90 GLU A O 1
ATOM 686 N N . LYS A 1 91 ? -18.045 -7.822 25.707 1.00 57.81 91 LYS A N 1
ATOM 687 C CA . LYS A 1 91 ? -18.517 -6.910 26.775 1.00 57.81 91 LYS A CA 1
ATOM 688 C C . LYS A 1 91 ? -19.933 -6.373 26.537 1.00 57.81 91 LYS A C 1
ATOM 690 O O . LYS A 1 91 ? -20.403 -5.520 27.299 1.00 57.81 91 LYS A O 1
ATOM 695 N N . GLY A 1 92 ? -20.537 -6.728 25.404 1.00 53.78 92 GLY A N 1
ATOM 696 C CA . GLY A 1 92 ? -21.836 -6.242 24.942 1.00 53.78 92 GLY A CA 1
ATOM 697 C C . GLY A 1 92 ? -23.012 -7.174 25.246 1.00 53.78 92 GLY A C 1
ATOM 698 O O . GLY A 1 92 ? -24.161 -6.710 25.134 1.00 53.78 92 GLY A O 1
ATOM 699 N N . GLU A 1 93 ? -22.713 -8.419 25.626 1.00 46.28 93 GLU A N 1
ATOM 700 C CA . GLU A 1 93 ? -23.589 -9.390 26.304 1.00 46.28 93 GLU A CA 1
ATOM 701 C C . GLU A 1 93 ? -23.471 -9.261 27.831 1.00 46.28 93 GLU A C 1
ATOM 703 O O . GLU A 1 93 ? -24.521 -9.420 28.495 1.00 46.28 93 GLU A O 1
#

Organism: NCBI:txid2491085

Sequence (93 aa):
MVRYNRALKASLRFLVYGIIPIIIGIVPLFFGVVGGFMGYIGGMGTESIWGLFIEILPSIIMAIVGAVILIMGIVSALFKVLPEVISEEEKGE

Radius of gyration: 20.34 Å; chains: 1; bounding box: 51×16×54 Å

Foldseek 3Di:
DVVVVVVVVLVVLLCVLAVVLLVVLVVLLVQLVVQLVVLQVVCVPPPDPVVSCVSSVVSPVSNVSSVVSNVSSVCSNVPPSVVVVVVVVVVVD

Secondary structure (DSSP, 8-state):
-HHHHHHHHHHHHHIIIIIHHHHHHHHHHHHHHHHHHHHHHHHTT-S-HHHHHHHHHHHHHHHHHHHHHHHHHHHHIIIIIHHHHHHHHHTT-

pLDDT: mean 77.46, std 10.73, range [46.28, 91.75]